Protein AF-A0A6A7LME4-F1 (afdb_monomer_lite)

Radius of gyration: 16.92 Å; chains: 1; bounding box: 57×27×32 Å

Structure (mmCIF, N/CA/C/O backbone):
data_AF-A0A6A7LME4-F1
#
_entry.id   AF-A0A6A7LME4-F1
#
loop_
_atom_site.group_PDB
_atom_site.id
_atom_site.type_symbol
_atom_site.label_atom_id
_atom_site.label_alt_id
_atom_site.label_comp_id
_atom_site.label_asym_id
_atom_site.label_entity_id
_atom_site.label_seq_id
_atom_site.pdbx_PDB_ins_code
_atom_site.Cartn_x
_atom_site.Cartn_y
_atom_site.Cartn_z
_atom_site.occupancy
_atom_site.B_iso_or_equiv
_atom_site.auth_seq_id
_atom_site.auth_comp_id
_atom_site.auth_asym_id
_atom_site.auth_atom_id
_atom_site.pdbx_PDB_model_num
ATOM 1 N N . MET A 1 1 ? -33.247 17.753 8.831 1.00 43.09 1 MET A N 1
ATOM 2 C CA . MET A 1 1 ? -33.248 16.448 8.136 1.00 43.09 1 MET A CA 1
ATOM 3 C C . MET A 1 1 ? -31.842 16.198 7.606 1.00 43.09 1 MET A C 1
ATOM 5 O O . MET A 1 1 ? -31.493 16.770 6.584 1.00 43.09 1 MET A O 1
ATOM 9 N N . ASN A 1 2 ? -31.005 15.435 8.316 1.00 48.00 2 ASN A N 1
ATOM 10 C CA . ASN A 1 2 ? -29.713 15.008 7.768 1.00 48.00 2 ASN A CA 1
ATOM 11 C C . ASN A 1 2 ? -29.961 13.726 6.973 1.00 48.00 2 ASN A C 1
ATOM 13 O O . ASN A 1 2 ? -30.365 12.722 7.556 1.00 48.00 2 ASN A O 1
ATOM 17 N N . GLY A 1 3 ? -29.767 13.779 5.652 1.00 52.91 3 GLY A N 1
ATOM 18 C CA . GLY A 1 3 ? -29.741 12.577 4.817 1.00 52.91 3 GLY A CA 1
ATOM 19 C C . GLY A 1 3 ? -28.667 11.595 5.308 1.00 52.91 3 GLY A C 1
ATOM 20 O O . GLY A 1 3 ? -27.790 11.996 6.082 1.00 52.91 3 GLY A O 1
ATOM 21 N N . PRO A 1 4 ? -28.717 10.315 4.901 1.00 58.56 4 PRO A N 1
ATOM 22 C CA . PRO A 1 4 ? -27.755 9.318 5.355 1.00 58.56 4 PRO A CA 1
ATOM 23 C C . PRO A 1 4 ? -26.333 9.821 5.085 1.00 58.56 4 PRO A C 1
ATOM 25 O O . PRO A 1 4 ? -25.942 10.038 3.937 1.00 58.56 4 PRO A O 1
ATOM 28 N N . SER A 1 5 ? -25.562 10.056 6.150 1.00 62.75 5 SER A N 1
ATOM 29 C CA . SER A 1 5 ? -24.161 10.431 6.018 1.00 62.75 5 SER A CA 1
ATOM 30 C C . SER A 1 5 ? -23.432 9.260 5.370 1.00 62.75 5 SER A C 1
ATOM 32 O O . SER A 1 5 ? -23.429 8.145 5.892 1.00 62.75 5 SER A O 1
ATOM 34 N N . LYS A 1 6 ? -22.859 9.493 4.185 1.00 71.31 6 LYS A N 1
ATOM 35 C CA . LYS A 1 6 ? -22.114 8.472 3.447 1.00 71.31 6 LYS A CA 1
ATOM 36 C C . LYS A 1 6 ? -20.953 7.995 4.327 1.00 71.31 6 LYS A C 1
ATOM 38 O O . LYS A 1 6 ? -20.002 8.745 4.547 1.00 71.31 6 LYS A O 1
ATOM 43 N N . ARG A 1 7 ? -21.055 6.782 4.880 1.00 84.31 7 ARG A N 1
ATOM 44 C CA . ARG A 1 7 ? -19.966 6.171 5.651 1.00 84.31 7 ARG A CA 1
ATOM 45 C C . ARG A 1 7 ? -18.849 5.781 4.688 1.00 84.31 7 ARG A C 1
ATOM 47 O O . ARG A 1 7 ? -19.104 5.355 3.563 1.00 84.31 7 ARG A O 1
ATOM 54 N N . ILE A 1 8 ? -17.614 6.008 5.118 1.00 90.94 8 ILE A N 1
ATOM 55 C CA . ILE A 1 8 ? -16.426 5.561 4.398 1.00 90.94 8 ILE A CA 1
ATOM 56 C C . ILE A 1 8 ? -16.006 4.254 5.054 1.00 90.94 8 ILE A C 1
ATOM 58 O O . ILE A 1 8 ? -15.459 4.279 6.152 1.00 90.94 8 ILE A O 1
ATOM 62 N N . ASP A 1 9 ? -16.296 3.141 4.387 1.00 90.31 9 ASP A N 1
ATOM 63 C CA . ASP A 1 9 ? -16.031 1.799 4.919 1.00 90.31 9 ASP A CA 1
ATOM 64 C C . ASP A 1 9 ? -14.739 1.190 4.349 1.00 90.31 9 ASP A C 1
ATOM 66 O O . ASP A 1 9 ? -14.213 0.224 4.895 1.00 90.31 9 ASP A O 1
ATOM 70 N N . ARG A 1 10 ? -14.207 1.749 3.251 1.00 90.44 10 ARG A N 1
ATOM 71 C CA . ARG A 1 10 ? -12.993 1.269 2.574 1.00 90.44 10 ARG A CA 1
ATOM 72 C C . ARG A 1 10 ? -12.154 2.431 2.057 1.00 90.44 10 ARG A C 1
ATOM 74 O O . ARG A 1 10 ? -12.690 3.377 1.480 1.00 90.44 10 ARG A O 1
ATOM 81 N N . ILE A 1 11 ? -10.841 2.342 2.242 1.00 93.88 11 ILE A N 1
ATOM 82 C CA . ILE A 1 11 ? -9.854 3.322 1.783 1.00 93.88 11 ILE A CA 1
ATOM 83 C C . ILE A 1 11 ? -8.711 2.570 1.107 1.00 93.88 11 ILE A C 1
ATOM 85 O O . ILE A 1 11 ? -8.127 1.656 1.685 1.00 93.88 11 ILE A O 1
ATOM 89 N N . VAL A 1 12 ? -8.357 2.991 -0.102 1.00 94.38 12 VAL A N 1
ATOM 90 C CA . VAL A 1 12 ? -7.190 2.478 -0.822 1.00 94.38 12 VAL A CA 1
ATOM 91 C C . VAL A 1 12 ? -6.180 3.603 -0.953 1.00 94.38 12 VAL A C 1
ATOM 93 O O . VAL A 1 12 ? -6.512 4.685 -1.434 1.00 94.38 12 VAL A O 1
ATOM 96 N N . VAL A 1 13 ? -4.949 3.349 -0.524 1.00 93.69 13 VAL A N 1
ATOM 97 C CA . VAL A 1 13 ? -3.827 4.271 -0.685 1.00 93.69 13 VAL A CA 1
ATOM 98 C C . VAL A 1 13 ? -2.863 3.664 -1.688 1.00 93.69 13 VAL A C 1
ATOM 100 O O . VAL A 1 13 ? -2.354 2.571 -1.468 1.00 93.69 13 VAL A O 1
ATOM 103 N N . VAL A 1 14 ? -2.596 4.375 -2.780 1.00 92.56 14 VAL A N 1
ATOM 104 C CA . VAL A 1 14 ? -1.584 3.976 -3.763 1.00 92.56 14 VAL A CA 1
ATOM 105 C C . VAL A 1 14 ? -0.303 4.745 -3.467 1.00 92.56 14 VAL A C 1
ATOM 107 O O . VAL A 1 14 ? -0.264 5.971 -3.575 1.00 92.56 14 VAL A O 1
ATOM 110 N N . ARG A 1 15 ? 0.745 4.027 -3.061 1.00 90.31 15 ARG A N 1
ATOM 111 C CA . ARG A 1 15 ? 2.080 4.580 -2.816 1.00 90.31 15 ARG A CA 1
ATOM 112 C C . ARG A 1 15 ? 3.147 3.581 -3.264 1.00 90.31 15 ARG A C 1
ATOM 114 O O . ARG A 1 15 ? 3.781 2.914 -2.452 1.00 90.31 15 ARG A O 1
ATOM 121 N N . ALA A 1 16 ? 3.351 3.504 -4.574 1.00 84.00 16 ALA A N 1
ATOM 122 C CA . ALA A 1 16 ? 4.386 2.692 -5.206 1.00 84.00 16 ALA A CA 1
ATOM 123 C C . ALA A 1 16 ? 5.673 3.507 -5.432 1.00 84.00 16 ALA A C 1
ATOM 125 O O . ALA A 1 16 ? 6.112 3.663 -6.556 1.00 84.00 16 ALA A O 1
ATOM 126 N N . LEU A 1 17 ? 6.242 4.080 -4.370 1.00 83.50 17 LEU A N 1
ATOM 127 C CA . LEU A 1 17 ? 7.465 4.901 -4.425 1.00 83.50 17 LEU A CA 1
ATOM 128 C C . LEU A 1 17 ? 8.564 4.295 -3.547 1.00 83.50 17 LEU A C 1
ATOM 130 O O . LEU A 1 17 ? 8.373 3.208 -3.009 1.00 83.50 17 LEU A O 1
ATOM 134 N N . TYR A 1 18 ? 9.707 4.968 -3.400 1.00 83.44 18 TYR A N 1
ATOM 135 C CA . TYR A 1 18 ? 10.836 4.501 -2.586 1.00 83.44 18 TYR A CA 1
ATOM 136 C C . TYR A 1 18 ? 10.621 4.714 -1.072 1.00 83.44 18 TYR A C 1
ATOM 138 O O . TYR A 1 18 ? 9.651 5.328 -0.626 1.00 83.44 18 TYR A O 1
ATOM 146 N N . LEU A 1 19 ? 11.538 4.203 -0.241 1.00 82.12 19 LEU A N 1
ATOM 147 C CA . LEU A 1 19 ? 11.403 4.230 1.223 1.00 82.12 19 LEU A CA 1
ATOM 148 C C . LEU A 1 19 ? 11.205 5.642 1.799 1.00 82.12 19 LEU A C 1
ATOM 150 O O . LEU A 1 19 ? 10.334 5.832 2.647 1.00 82.12 19 LEU A O 1
ATOM 154 N N . GLY A 1 20 ? 11.978 6.630 1.333 1.00 80.38 20 GLY A N 1
ATOM 155 C CA . GLY A 1 20 ? 11.876 8.013 1.821 1.00 80.38 20 GLY A CA 1
ATOM 156 C C . GLY A 1 20 ? 10.475 8.598 1.626 1.00 80.38 20 GLY A C 1
ATOM 157 O O . GLY A 1 20 ? 9.892 9.170 2.546 1.00 80.38 20 GLY A O 1
ATOM 158 N N . ASP A 1 21 ? 9.886 8.340 0.462 1.00 84.25 21 ASP A N 1
ATOM 159 C CA . ASP A 1 21 ? 8.523 8.735 0.120 1.00 84.25 21 ASP A CA 1
ATOM 160 C C . ASP A 1 21 ? 7.458 8.063 0.982 1.00 84.25 21 ASP A C 1
ATOM 162 O O . ASP A 1 21 ? 6.407 8.654 1.248 1.00 84.25 21 ASP A O 1
ATOM 166 N N . MET A 1 22 ? 7.702 6.823 1.401 1.00 82.25 22 MET A N 1
ATOM 167 C CA . MET A 1 22 ? 6.795 6.097 2.282 1.00 82.25 22 MET A CA 1
ATOM 168 C C . MET A 1 22 ? 6.843 6.649 3.707 1.00 82.25 22 MET A C 1
ATOM 170 O O . MET A 1 22 ? 5.796 6.820 4.327 1.00 82.25 22 MET A O 1
ATOM 174 N N . LEU A 1 23 ? 8.028 6.995 4.220 1.00 85.19 23 LEU A N 1
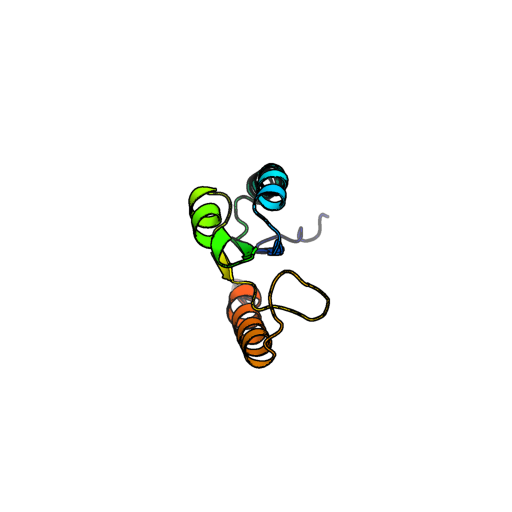ATOM 175 C CA . LEU A 1 23 ? 8.172 7.580 5.558 1.00 85.19 23 LEU A CA 1
ATOM 176 C C . LEU A 1 23 ? 7.415 8.909 5.683 1.00 85.19 23 LEU A C 1
ATOM 178 O O . LEU A 1 23 ? 6.757 9.152 6.696 1.00 85.19 23 LEU A O 1
ATOM 182 N N . ILE A 1 24 ? 7.427 9.726 4.628 1.00 88.88 24 ILE A N 1
ATOM 183 C CA . ILE A 1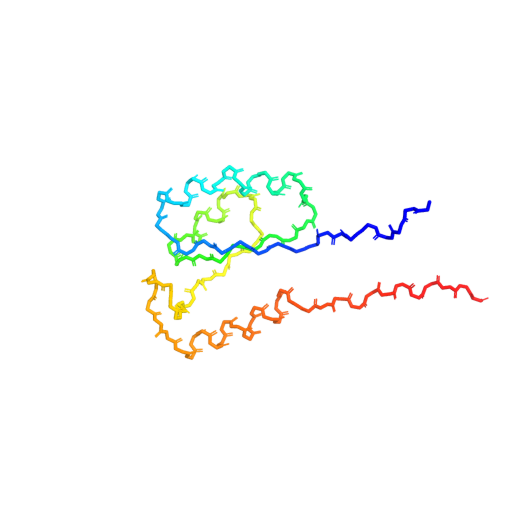 24 ? 6.660 10.979 4.563 1.00 88.88 24 ILE A CA 1
ATOM 184 C C . ILE A 1 24 ? 5.144 10.714 4.498 1.00 88.88 24 ILE A C 1
A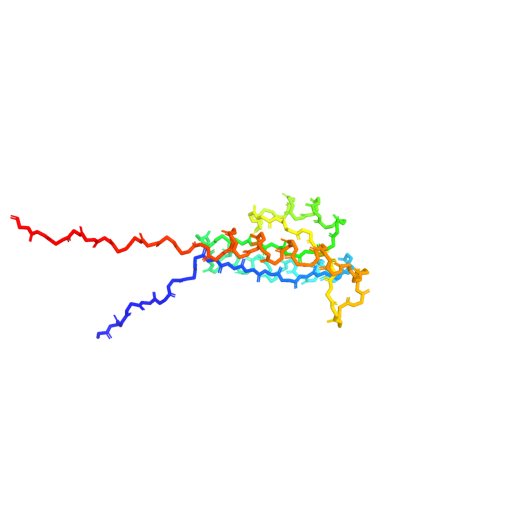TOM 186 O O . ILE A 1 24 ? 4.355 11.525 4.982 1.00 88.88 24 ILE A O 1
ATOM 190 N N . ALA A 1 25 ? 4.713 9.568 3.964 1.00 90.00 25 ALA A N 1
ATOM 191 C CA . ALA A 1 25 ? 3.301 9.188 3.913 1.00 90.00 25 ALA A CA 1
ATOM 192 C C . ALA A 1 25 ? 2.752 8.676 5.262 1.00 90.00 25 ALA A C 1
ATOM 194 O O . ALA A 1 25 ? 1.542 8.740 5.494 1.00 90.00 25 ALA A O 1
ATOM 195 N N . VAL A 1 26 ? 3.602 8.209 6.188 1.00 92.19 26 VAL A N 1
ATOM 196 C CA . VAL A 1 26 ? 3.166 7.623 7.475 1.00 92.19 26 VAL A CA 1
ATOM 197 C C . VAL A 1 26 ? 2.278 8.561 8.312 1.00 92.19 26 VAL A C 1
ATOM 199 O O . VAL A 1 26 ? 1.236 8.104 8.796 1.00 92.19 26 VAL A O 1
ATOM 202 N N . PRO A 1 27 ? 2.594 9.862 8.492 1.00 93.81 27 PRO A N 1
ATOM 203 C CA . PRO A 1 27 ? 1.704 10.786 9.195 1.00 93.81 27 PRO A CA 1
ATOM 204 C C . PRO A 1 27 ? 0.305 10.875 8.572 1.00 93.81 27 PRO A C 1
ATOM 206 O O . PRO A 1 27 ? -0.680 10.933 9.312 1.00 93.81 27 PRO A O 1
ATOM 209 N N . ALA A 1 28 ? 0.207 10.833 7.239 1.00 93.88 28 ALA A N 1
ATOM 210 C CA . ALA A 1 28 ? -1.066 10.854 6.525 1.00 93.88 28 ALA A CA 1
ATOM 211 C C . ALA A 1 28 ? -1.851 9.550 6.733 1.00 93.88 28 ALA A C 1
ATOM 213 O O . ALA A 1 28 ? -3.033 9.599 7.070 1.00 93.88 28 ALA A O 1
ATOM 214 N N . LEU A 1 29 ? -1.190 8.389 6.644 1.00 94.12 29 LEU A N 1
ATOM 215 C CA . LEU A 1 29 ? -1.803 7.086 6.939 1.00 94.12 29 LEU A CA 1
ATOM 216 C C . LEU A 1 29 ? -2.369 7.035 8.364 1.00 94.12 29 LEU A C 1
ATOM 218 O O . LEU A 1 29 ? -3.502 6.605 8.584 1.00 94.12 29 LEU A O 1
ATOM 222 N N . ARG A 1 30 ? -1.611 7.550 9.335 1.00 95.06 30 ARG A N 1
ATOM 223 C CA . ARG A 1 30 ? -2.048 7.639 10.731 1.00 95.06 30 ARG A CA 1
ATOM 224 C C . ARG A 1 30 ? -3.255 8.564 10.901 1.00 95.06 30 ARG A C 1
ATOM 226 O O . ARG A 1 30 ? -4.158 8.253 11.676 1.00 95.06 30 ARG A O 1
ATOM 233 N N . ALA A 1 31 ? -3.281 9.700 10.205 1.00 96.06 31 ALA A N 1
ATOM 234 C CA . ALA A 1 31 ? -4.413 10.624 10.241 1.00 96.06 31 ALA A CA 1
ATOM 235 C C . ALA A 1 31 ? -5.678 9.998 9.633 1.00 96.06 31 ALA A C 1
ATOM 237 O O . ALA A 1 31 ? -6.751 10.103 10.228 1.00 96.06 31 ALA A O 1
ATOM 238 N N . LEU A 1 32 ? -5.543 9.285 8.509 1.00 95.25 32 LEU A N 1
ATOM 239 C CA . LEU A 1 32 ? -6.637 8.540 7.884 1.00 95.25 32 LEU A CA 1
ATOM 240 C C . LEU A 1 32 ? -7.216 7.497 8.841 1.00 95.25 32 LEU A C 1
ATOM 242 O O . LEU A 1 32 ? -8.420 7.518 9.092 1.00 95.25 32 LEU A O 1
ATOM 246 N N . ARG A 1 33 ? -6.369 6.665 9.461 1.00 95.19 33 ARG A N 1
ATOM 247 C CA . ARG A 1 33 ? -6.819 5.668 10.443 1.00 95.19 33 ARG A CA 1
ATOM 248 C C . ARG A 1 33 ? -7.546 6.303 11.627 1.00 95.19 33 ARG A C 1
ATOM 250 O O . ARG A 1 33 ? -8.579 5.800 12.053 1.00 95.19 33 ARG A O 1
ATOM 257 N N . ARG A 1 34 ? -7.049 7.428 12.152 1.00 95.56 34 ARG A N 1
ATOM 258 C CA . ARG A 1 34 ? -7.719 8.155 13.248 1.00 95.56 34 ARG A CA 1
ATOM 259 C C . ARG A 1 34 ? -9.083 8.704 12.834 1.00 95.56 34 ARG A C 1
ATOM 261 O O . ARG A 1 34 ? -10.003 8.710 13.645 1.00 95.56 34 ARG A O 1
ATOM 268 N N . ARG A 1 35 ? -9.215 9.185 11.595 1.00 95.44 35 ARG A N 1
ATOM 269 C CA . ARG A 1 35 ? -10.461 9.776 11.090 1.00 95.44 35 ARG A CA 1
ATOM 270 C C . ARG A 1 35 ? -11.508 8.728 10.711 1.00 95.44 35 ARG A C 1
ATOM 272 O O . ARG A 1 35 ? -12.703 9.014 10.829 1.00 95.44 35 ARG A O 1
ATOM 279 N N . PHE A 1 36 ? -11.055 7.559 10.263 1.00 94.94 36 PHE A N 1
ATOM 280 C CA . PHE A 1 36 ? -11.873 6.450 9.779 1.00 94.94 36 PHE A CA 1
ATOM 281 C C . PHE A 1 36 ? -11.467 5.131 10.462 1.00 94.94 36 PHE A C 1
ATOM 283 O O . PHE A 1 36 ? -10.991 4.212 9.798 1.00 94.94 36 PHE A O 1
ATOM 290 N N . PRO A 1 37 ? -11.638 5.007 11.792 1.00 93.81 37 PRO A N 1
ATOM 291 C CA . PRO A 1 37 ? -11.137 3.851 12.539 1.00 93.81 37 PRO A CA 1
ATOM 292 C C . PRO A 1 37 ? -11.764 2.522 12.101 1.00 93.81 37 PRO A C 1
ATOM 294 O O . PRO A 1 37 ? -11.083 1.503 12.140 1.00 93.81 37 PRO A O 1
ATOM 297 N N . GLY A 1 38 ? -13.025 2.544 11.654 1.00 91.44 38 GLY A N 1
ATOM 298 C CA . GLY A 1 38 ? -13.749 1.365 11.169 1.00 91.44 38 GLY A CA 1
ATOM 299 C C . GLY A 1 38 ? -13.632 1.098 9.666 1.00 91.44 38 GLY A C 1
ATOM 300 O O . GLY A 1 38 ? -14.247 0.147 9.197 1.00 91.44 38 GLY A O 1
ATOM 301 N N . ALA A 1 39 ? -12.898 1.924 8.911 1.00 93.44 39 ALA A N 1
ATOM 302 C CA . ALA A 1 39 ? -12.682 1.669 7.491 1.00 93.44 39 ALA A CA 1
ATOM 303 C C . ALA A 1 39 ? -11.568 0.639 7.296 1.00 93.44 39 ALA A C 1
ATOM 305 O O . ALA A 1 39 ? -10.522 0.721 7.944 1.00 93.44 39 ALA A O 1
ATOM 306 N N . GLU A 1 40 ? -11.760 -0.280 6.355 1.00 93.12 40 GLU A N 1
ATOM 307 C CA . GLU A 1 40 ? -10.687 -1.158 5.900 1.00 93.12 40 GLU A CA 1
ATOM 308 C C . GLU A 1 40 ? -9.708 -0.351 5.031 1.00 93.12 40 GLU A C 1
ATOM 310 O O . GLU A 1 40 ? -10.101 0.241 4.021 1.00 93.12 40 GLU A O 1
ATOM 315 N N . MET A 1 41 ? -8.437 -0.296 5.424 1.00 93.94 41 MET A N 1
ATOM 316 C CA . MET A 1 41 ? -7.382 0.425 4.715 1.00 93.94 41 MET A CA 1
ATOM 317 C C . MET A 1 41 ? -6.451 -0.545 3.993 1.00 93.94 41 MET A C 1
ATOM 319 O O . MET A 1 41 ? -5.738 -1.326 4.623 1.00 93.94 41 MET A O 1
ATOM 323 N N . THR A 1 42 ? -6.400 -0.433 2.668 1.00 94.25 42 THR A N 1
ATOM 324 C CA . THR A 1 42 ? -5.465 -1.176 1.815 1.00 94.25 42 THR A CA 1
ATOM 325 C C . THR A 1 42 ? -4.362 -0.253 1.307 1.00 94.25 42 THR A C 1
ATOM 327 O O . THR A 1 42 ? -4.649 0.821 0.776 1.00 94.25 42 THR A O 1
ATOM 330 N N . LEU A 1 43 ? -3.104 -0.669 1.438 1.00 94.38 43 LEU A N 1
ATOM 331 C CA . LEU A 1 43 ? -1.952 -0.009 0.825 1.00 94.38 43 LEU A CA 1
ATOM 332 C C . LEU A 1 43 ? -1.524 -0.784 -0.422 1.00 94.38 43 LEU A C 1
ATOM 334 O O . LEU A 1 43 ? -1.174 -1.956 -0.326 1.00 94.38 43 LEU A O 1
ATOM 338 N N . ILE A 1 44 ? -1.513 -0.113 -1.570 1.00 94.38 44 ILE A N 1
ATOM 339 C CA . ILE A 1 44 ? -0.893 -0.607 -2.800 1.00 94.38 44 ILE A CA 1
ATOM 340 C C . ILE A 1 44 ? 0.515 -0.017 -2.876 1.00 94.38 44 ILE A C 1
ATOM 342 O O . ILE A 1 44 ? 0.663 1.208 -2.914 1.00 94.38 44 ILE A O 1
ATOM 346 N N . GLY A 1 45 ? 1.546 -0.859 -2.886 1.00 93.81 45 GLY A N 1
ATOM 347 C CA . GLY A 1 45 ? 2.939 -0.405 -2.887 1.00 93.81 45 GLY A CA 1
ATOM 348 C C . GLY A 1 45 ? 3.906 -1.411 -3.499 1.00 93.81 45 GLY A C 1
ATOM 349 O O . GLY A 1 45 ? 3.521 -2.512 -3.872 1.00 93.81 45 GLY A O 1
ATOM 350 N N . LEU A 1 46 ? 5.176 -1.027 -3.615 1.00 93.75 46 LEU A N 1
ATOM 351 C CA . LEU A 1 46 ? 6.224 -1.898 -4.159 1.00 93.75 46 LEU A CA 1
ATOM 352 C C . LEU A 1 46 ? 6.517 -3.091 -3.224 1.00 93.75 46 LEU A C 1
ATOM 354 O O . LEU A 1 46 ? 6.343 -2.938 -2.013 1.00 93.75 46 LEU A O 1
ATOM 358 N N . PRO A 1 47 ? 7.031 -4.231 -3.734 1.00 91.75 47 PRO A N 1
ATOM 359 C CA . P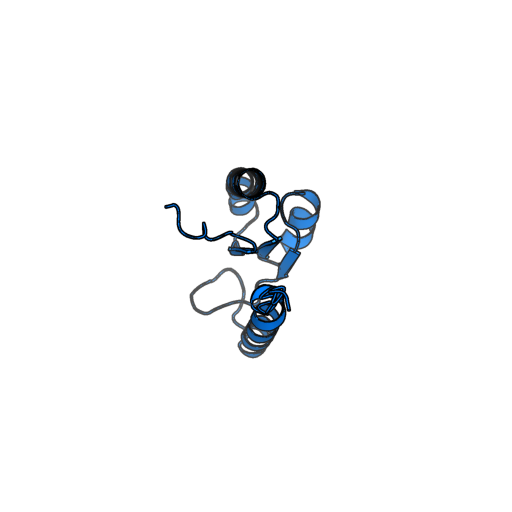RO A 1 47 ? 7.208 -5.464 -2.950 1.00 91.75 47 PRO A CA 1
ATOM 360 C C . PRO A 1 47 ? 7.948 -5.266 -1.618 1.00 91.75 47 PRO A C 1
ATOM 362 O O . PRO A 1 47 ? 7.564 -5.816 -0.588 1.00 91.75 47 PRO A O 1
ATOM 365 N N . TRP A 1 48 ? 8.975 -4.407 -1.608 1.00 91.06 48 TRP A N 1
ATOM 366 C CA . TRP A 1 48 ? 9.776 -4.110 -0.415 1.00 91.06 48 TRP A CA 1
ATOM 367 C C . TRP A 1 48 ? 8.949 -3.520 0.744 1.00 91.06 48 TRP A C 1
ATOM 369 O O . TRP A 1 48 ? 9.326 -3.653 1.909 1.00 91.06 48 TRP A O 1
ATOM 379 N N . ALA A 1 49 ? 7.825 -2.858 0.449 1.00 91.19 49 ALA A N 1
ATOM 380 C CA . ALA A 1 49 ? 7.012 -2.154 1.435 1.00 91.19 49 ALA A CA 1
ATOM 381 C C . ALA A 1 49 ? 6.095 -3.085 2.244 1.00 91.19 49 ALA A C 1
ATOM 383 O O . ALA A 1 49 ? 5.536 -2.639 3.248 1.00 91.19 49 ALA A O 1
ATOM 384 N N . ALA A 1 50 ? 5.958 -4.359 1.858 1.00 91.56 50 ALA A N 1
ATOM 385 C CA . ALA A 1 50 ? 5.083 -5.319 2.531 1.00 91.56 50 ALA A CA 1
ATOM 386 C C . ALA A 1 50 ? 5.405 -5.449 4.032 1.00 91.56 50 ALA A C 1
ATOM 388 O O . ALA A 1 50 ? 4.518 -5.415 4.887 1.00 91.56 50 ALA A O 1
ATOM 389 N N . ASP A 1 51 ? 6.690 -5.535 4.371 1.00 90.56 51 ASP A N 1
ATOM 390 C CA . ASP A 1 51 ? 7.162 -5.680 5.752 1.00 90.56 51 ASP A CA 1
ATOM 391 C C . ASP A 1 51 ? 6.912 -4.426 6.584 1.00 90.56 51 ASP A C 1
ATOM 393 O O . ASP A 1 51 ? 6.539 -4.507 7.757 1.00 90.56 51 ASP A O 1
ATOM 397 N N . LEU A 1 52 ? 7.090 -3.257 5.968 1.00 88.31 52 LEU A N 1
ATOM 398 C CA . LEU A 1 52 ? 6.801 -1.978 6.598 1.00 88.31 52 LEU A CA 1
ATOM 399 C C . LEU A 1 52 ? 5.297 -1.828 6.842 1.00 88.31 52 LEU A C 1
ATOM 401 O O . LEU A 1 52 ? 4.897 -1.499 7.957 1.00 88.31 52 LEU A O 1
ATOM 405 N N . ALA A 1 53 ? 4.464 -2.126 5.842 1.00 90.38 53 ALA A N 1
ATOM 406 C CA . ALA A 1 53 ? 3.009 -2.049 5.939 1.00 90.38 53 ALA A CA 1
ATOM 407 C C . ALA A 1 53 ? 2.475 -2.870 7.122 1.00 90.38 53 ALA A C 1
ATOM 409 O O . ALA A 1 53 ? 1.695 -2.356 7.924 1.00 90.38 53 ALA A O 1
ATOM 410 N N . ARG A 1 54 ? 2.985 -4.098 7.299 1.00 89.69 54 ARG A N 1
ATOM 411 C CA . ARG A 1 54 ? 2.644 -4.976 8.432 1.00 89.69 54 ARG A CA 1
ATOM 412 C C . ARG A 1 54 ? 3.017 -4.389 9.798 1.00 89.69 54 ARG A C 1
ATOM 414 O O . ARG A 1 54 ? 2.352 -4.681 10.785 1.00 89.69 54 ARG A O 1
ATOM 421 N N . ARG A 1 55 ? 4.066 -3.562 9.875 1.00 90.62 55 ARG A N 1
ATOM 422 C CA . ARG A 1 55 ? 4.557 -2.955 11.128 1.00 90.62 55 ARG A CA 1
ATOM 423 C C . ARG A 1 55 ? 3.876 -1.635 11.485 1.00 90.62 55 ARG A C 1
ATOM 425 O O . ARG A 1 55 ? 3.895 -1.255 12.651 1.00 90.62 55 ARG A O 1
ATOM 432 N N . LEU A 1 56 ? 3.293 -0.925 10.515 1.00 88.38 56 LEU A N 1
ATOM 433 C CA . LEU A 1 56 ? 2.697 0.397 10.746 1.00 88.38 56 LEU A CA 1
ATOM 434 C C . LEU A 1 56 ? 1.429 0.352 11.612 1.00 88.38 56 LEU A C 1
ATOM 436 O O . LEU A 1 56 ? 1.116 1.339 12.268 1.00 88.38 56 LEU A O 1
ATOM 440 N N . GLY A 1 57 ? 0.680 -0.755 11.604 1.00 88.50 57 GLY A N 1
ATOM 441 C CA . GLY A 1 57 ? -0.538 -0.914 12.414 1.00 88.50 57 GLY A CA 1
ATOM 442 C C . GLY A 1 57 ? -1.710 -0.000 12.019 1.00 88.50 57 GLY A C 1
ATOM 443 O O . GLY A 1 57 ? -2.701 0.075 12.740 1.00 88.50 57 GLY A O 1
ATOM 444 N N . TYR A 1 58 ? -1.608 0.717 10.895 1.00 91.44 58 TYR A N 1
ATOM 445 C CA . TYR A 1 58 ? -2.662 1.602 10.372 1.00 91.44 58 TYR A CA 1
ATOM 446 C C . TYR A 1 58 ? -3.293 1.078 9.076 1.00 91.44 58 TYR A C 1
ATOM 448 O O . TYR A 1 58 ? -4.289 1.633 8.614 1.00 91.44 58 TYR A O 1
ATOM 456 N N . VAL A 1 59 ? -2.712 0.030 8.496 1.00 93.00 59 VAL A N 1
ATOM 457 C CA . VAL A 1 59 ? -3.090 -0.588 7.225 1.00 93.00 59 VAL A CA 1
ATOM 458 C C . VAL A 1 59 ? -3.523 -2.021 7.517 1.00 93.00 59 VAL A C 1
ATOM 460 O O . VAL A 1 59 ? -2.804 -2.737 8.209 1.00 93.00 59 VAL A O 1
ATOM 463 N N . ASP A 1 60 ? -4.676 -2.429 6.993 1.00 93.38 60 ASP A N 1
ATOM 464 C CA . ASP A 1 60 ? -5.233 -3.771 7.201 1.00 93.38 60 ASP A CA 1
ATOM 465 C C . ASP A 1 60 ? -4.758 -4.750 6.123 1.00 93.38 60 ASP A C 1
ATOM 467 O O . ASP A 1 60 ? -4.576 -5.937 6.387 1.00 93.38 60 ASP A O 1
ATOM 471 N N . ARG A 1 61 ? -4.544 -4.252 4.898 1.00 92.94 61 ARG A N 1
ATOM 472 C CA . ARG A 1 61 ? -4.110 -5.056 3.751 1.00 92.94 61 ARG A CA 1
ATOM 473 C C . ARG A 1 61 ? -2.988 -4.388 2.981 1.00 92.94 61 ARG A C 1
ATOM 475 O O . ARG A 1 61 ? -2.979 -3.173 2.796 1.00 92.94 61 ARG A O 1
ATOM 482 N N . PHE A 1 62 ? -2.084 -5.202 2.461 1.00 93.31 62 PHE A N 1
ATOM 483 C CA . PHE A 1 62 ? -1.091 -4.779 1.489 1.00 93.31 62 PHE A CA 1
ATOM 484 C C . PHE A 1 62 ? -1.346 -5.513 0.179 1.00 93.31 62 PHE A C 1
ATOM 486 O O . PHE A 1 62 ? -1.521 -6.729 0.192 1.00 93.31 62 PHE A O 1
ATOM 493 N N . LEU A 1 63 ? -1.360 -4.777 -0.927 1.00 93.56 63 LEU A N 1
ATOM 494 C CA . LEU A 1 63 ? -1.351 -5.346 -2.265 1.00 93.56 63 LEU A CA 1
ATOM 495 C C . LEU A 1 63 ? -0.086 -4.877 -2.978 1.00 93.56 63 LEU A C 1
ATOM 497 O O . LEU A 1 63 ? 0.244 -3.688 -2.975 1.00 93.56 63 LEU A O 1
ATOM 501 N N . GLU A 1 64 ? 0.626 -5.816 -3.586 1.00 93.69 64 GLU A N 1
ATOM 502 C CA . GLU A 1 64 ? 1.802 -5.484 -4.376 1.00 93.69 64 GLU A CA 1
ATOM 503 C C . GLU A 1 64 ? 1.375 -4.757 -5.653 1.00 93.69 64 GLU A C 1
ATOM 505 O O . GLU A 1 64 ? 0.475 -5.195 -6.368 1.00 93.69 64 GLU A O 1
ATOM 510 N N . PHE A 1 65 ? 2.014 -3.627 -5.933 1.00 94.50 65 PHE A N 1
ATOM 511 C CA . PHE A 1 65 ? 1.788 -2.879 -7.154 1.00 94.50 65 PHE A CA 1
ATOM 512 C C . PHE A 1 65 ? 2.383 -3.641 -8.352 1.00 94.50 65 PHE A C 1
ATOM 514 O O . PHE A 1 65 ? 3.596 -3.851 -8.381 1.00 94.50 65 PHE A O 1
ATOM 521 N N . PRO A 1 66 ? 1.571 -4.020 -9.357 1.00 93.94 66 PRO A N 1
ATOM 522 C CA . PRO A 1 66 ? 2.016 -4.871 -10.464 1.00 93.94 66 PRO A CA 1
ATOM 523 C C . PRO A 1 66 ? 2.752 -4.108 -11.578 1.00 93.94 66 PRO A C 1
ATOM 525 O O . PRO A 1 66 ? 3.156 -4.723 -12.557 1.00 93.94 66 PRO A O 1
ATOM 528 N N . GLY A 1 67 ? 2.866 -2.779 -11.472 1.00 92.44 67 GLY A N 1
ATOM 529 C CA . GLY A 1 67 ? 3.210 -1.908 -12.597 1.00 92.44 67 GLY A CA 1
ATOM 530 C C . GLY A 1 67 ? 1.969 -1.397 -13.333 1.00 92.44 67 GLY A C 1
ATOM 531 O O . GLY A 1 67 ? 0.932 -2.060 -13.403 1.00 92.44 67 GLY A O 1
ATOM 532 N N . PHE A 1 68 ? 2.056 -0.177 -13.864 1.00 91.69 68 PHE A N 1
ATOM 533 C CA . PHE A 1 68 ? 0.998 0.441 -14.663 1.00 91.69 68 PHE A CA 1
ATOM 534 C C . PHE A 1 68 ? 1.601 1.490 -15.612 1.00 91.69 68 PHE A C 1
ATOM 536 O O . PHE A 1 68 ? 2.528 2.197 -15.205 1.00 91.69 68 PHE A O 1
ATOM 543 N N . PRO A 1 69 ? 1.096 1.644 -16.852 1.00 90.19 69 PRO A N 1
ATOM 544 C CA . PRO A 1 69 ? 1.564 2.690 -17.758 1.00 90.19 69 PRO A CA 1
ATOM 545 C C . PRO A 1 69 ? 1.530 4.086 -17.115 1.00 90.19 69 PRO A C 1
ATOM 547 O O . PRO A 1 69 ? 0.489 4.538 -16.644 1.00 90.19 69 PRO A O 1
ATOM 550 N N . GLY A 1 70 ? 2.673 4.776 -17.106 1.00 88.19 70 GLY A N 1
ATOM 551 C CA . GLY A 1 70 ? 2.817 6.102 -16.490 1.00 88.19 70 GLY A CA 1
ATOM 552 C C . GLY A 1 70 ? 3.280 6.099 -15.028 1.00 88.19 70 GLY A C 1
ATOM 553 O O . GLY A 1 70 ? 3.425 7.175 -14.457 1.00 88.19 70 GLY A O 1
ATOM 554 N N . ILE A 1 71 ? 3.545 4.927 -14.439 1.00 88.50 71 ILE A N 1
ATOM 555 C CA . ILE A 1 71 ? 4.136 4.770 -13.100 1.00 88.50 71 ILE A CA 1
ATOM 556 C C . ILE A 1 71 ? 5.475 4.026 -13.264 1.00 88.50 71 ILE A C 1
ATOM 558 O O . ILE A 1 71 ? 5.464 2.807 -13.444 1.00 88.50 71 ILE A O 1
ATOM 562 N N . PRO A 1 72 ? 6.622 4.733 -13.303 1.00 87.94 72 PRO A N 1
ATOM 563 C CA . PRO A 1 72 ? 7.919 4.145 -13.656 1.00 87.94 72 PRO A CA 1
ATOM 564 C C . PRO A 1 72 ? 8.522 3.224 -12.582 1.00 87.94 72 PRO A C 1
ATOM 566 O O . PRO A 1 72 ? 9.532 2.572 -12.832 1.00 87.94 72 PRO A O 1
ATOM 569 N N . GLU A 1 73 ? 7.948 3.178 -11.382 1.00 88.69 73 GLU A N 1
ATOM 570 C CA . GLU A 1 73 ? 8.535 2.525 -10.210 1.00 88.69 73 GLU A CA 1
ATOM 571 C C . GLU A 1 73 ? 8.439 0.992 -10.214 1.00 88.69 73 GLU A C 1
ATOM 573 O O . GLU A 1 73 ? 9.064 0.333 -9.380 1.00 88.69 73 GLU A O 1
ATOM 578 N N . ALA A 1 74 ? 7.693 0.415 -11.157 1.00 88.69 74 ALA A N 1
ATOM 579 C CA . ALA A 1 74 ? 7.677 -1.015 -11.434 1.00 88.69 74 ALA A CA 1
ATOM 580 C C . ALA A 1 74 ? 7.564 -1.258 -12.950 1.00 88.69 74 ALA A C 1
ATOM 582 O O . ALA A 1 74 ? 6.886 -0.488 -13.638 1.00 88.69 74 ALA A O 1
ATOM 583 N N . PRO A 1 75 ? 8.204 -2.314 -13.489 1.00 89.25 75 PRO A N 1
ATOM 584 C CA . PRO A 1 75 ? 8.031 -2.687 -14.887 1.00 89.25 75 PRO A CA 1
ATOM 585 C C . PRO A 1 75 ? 6.558 -2.984 -15.176 1.00 89.25 75 PRO A C 1
ATOM 587 O O . PRO A 1 75 ? 5.849 -3.547 -14.345 1.00 89.25 75 PRO A O 1
ATOM 590 N N . VAL A 1 76 ? 6.091 -2.591 -16.361 1.00 92.31 76 VAL A N 1
ATOM 591 C CA . VAL A 1 76 ? 4.714 -2.865 -16.779 1.00 92.31 76 VAL A CA 1
ATOM 592 C C . VAL A 1 76 ? 4.643 -4.273 -17.351 1.00 92.31 76 VAL A C 1
ATOM 594 O O . VAL A 1 76 ? 5.180 -4.539 -18.424 1.00 92.31 76 VAL A O 1
ATOM 597 N N . GLU A 1 77 ? 3.933 -5.148 -16.648 1.00 92.69 77 GLU A N 1
ATOM 598 C CA . GLU A 1 77 ? 3.613 -6.505 -17.085 1.00 92.69 77 GLU A CA 1
ATOM 599 C C . GLU A 1 77 ? 2.090 -6.614 -17.275 1.00 92.69 77 GLU A C 1
ATOM 601 O O . GLU A 1 77 ? 1.370 -6.788 -16.289 1.00 92.69 77 GLU A O 1
ATOM 606 N N . PRO A 1 78 ? 1.567 -6.495 -18.514 1.00 91.94 78 PRO A N 1
ATOM 607 C CA . PRO A 1 78 ? 0.129 -6.361 -18.761 1.00 91.94 78 PRO A CA 1
ATOM 608 C C . PRO A 1 78 ? -0.727 -7.454 -18.114 1.00 91.94 78 PRO A C 1
ATOM 610 O O . PRO A 1 78 ? -1.755 -7.148 -17.515 1.00 91.94 78 PRO A O 1
ATOM 613 N N . GLU A 1 79 ? -0.271 -8.706 -18.167 1.00 94.00 79 GLU A N 1
ATOM 614 C CA . GLU A 1 79 ? -0.966 -9.856 -17.577 1.00 94.00 79 GLU A CA 1
ATOM 615 C C . GLU A 1 79 ? -1.054 -9.752 -16.047 1.00 94.00 79 GLU A C 1
ATOM 617 O O . GLU A 1 79 ? -2.110 -9.999 -15.462 1.00 94.00 79 GLU A O 1
ATOM 622 N N . ARG A 1 80 ? 0.026 -9.317 -15.380 1.00 93.12 80 ARG A N 1
ATOM 623 C CA . ARG A 1 80 ? 0.022 -9.085 -13.927 1.00 93.12 80 ARG A CA 1
ATOM 624 C C . ARG A 1 80 ? -0.872 -7.913 -13.553 1.00 93.12 80 ARG A C 1
ATOM 626 O O . ARG A 1 80 ? -1.589 -7.996 -12.558 1.00 93.12 80 ARG A O 1
ATOM 633 N N . THR A 1 81 ? -0.845 -6.832 -14.332 1.00 93.56 81 THR A N 1
ATOM 634 C CA . THR A 1 81 ? -1.721 -5.677 -14.116 1.00 93.56 81 THR A CA 1
ATOM 635 C C . THR A 1 81 ? -3.191 -6.071 -14.262 1.00 93.56 81 THR A C 1
ATOM 637 O O . THR A 1 81 ? -4.008 -5.691 -13.426 1.00 93.56 81 THR A O 1
ATOM 640 N N . GLU A 1 82 ? -3.543 -6.853 -15.284 1.00 93.50 82 GLU A N 1
ATOM 641 C CA . GLU A 1 82 ? -4.909 -7.335 -15.493 1.00 93.50 82 GLU A CA 1
ATOM 642 C C . GLU A 1 82 ? -5.369 -8.248 -14.351 1.00 93.50 82 GLU A C 1
ATOM 644 O O . GLU A 1 82 ? -6.417 -7.992 -13.749 1.00 93.50 82 GLU A O 1
ATOM 649 N N . ALA A 1 83 ? -4.560 -9.246 -13.983 1.00 92.00 83 ALA A N 1
ATOM 650 C CA . ALA A 1 83 ? -4.850 -10.140 -12.863 1.00 92.00 83 ALA A CA 1
ATOM 651 C C . ALA A 1 83 ? -5.049 -9.364 -11.550 1.00 92.00 83 ALA A C 1
ATOM 653 O O . ALA A 1 83 ? -6.036 -9.574 -10.839 1.00 92.00 83 ALA A O 1
ATOM 654 N N . PHE A 1 84 ? -4.169 -8.399 -11.272 1.00 92.56 84 PHE A N 1
ATOM 655 C CA . PHE A 1 84 ? -4.285 -7.509 -10.121 1.00 92.56 84 PHE A CA 1
ATOM 656 C C . PHE A 1 84 ? -5.585 -6.697 -10.140 1.00 92.56 84 PHE A C 1
ATOM 658 O O . PHE A 1 84 ? -6.234 -6.557 -9.108 1.00 92.56 84 PHE A O 1
ATOM 665 N N . LEU A 1 85 ? -6.001 -6.153 -11.28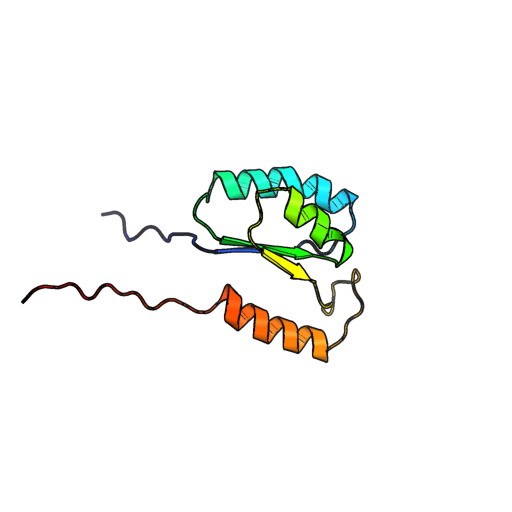8 1.00 91.00 85 LEU A N 1
ATOM 666 C CA . LEU A 1 85 ? -7.239 -5.373 -11.386 1.00 91.00 85 LEU A CA 1
ATOM 667 C C . LEU A 1 85 ? -8.484 -6.236 -11.156 1.00 91.00 85 LEU A C 1
ATOM 669 O O . LEU A 1 85 ? -9.452 -5.760 -10.554 1.00 91.00 85 LEU A O 1
ATOM 673 N N . VAL A 1 86 ? -8.469 -7.490 -11.612 1.00 91.06 86 VAL A N 1
ATOM 674 C CA . VAL A 1 86 ? -9.531 -8.468 -11.340 1.00 91.06 86 VAL A CA 1
ATOM 675 C C . VAL A 1 86 ? -9.606 -8.768 -9.841 1.00 91.06 86 VAL A C 1
ATOM 677 O O . VAL A 1 86 ? -10.680 -8.644 -9.247 1.00 91.06 86 VAL A O 1
ATOM 680 N N . GLU A 1 87 ? -8.471 -9.077 -9.208 1.00 86.94 87 GLU A N 1
ATOM 681 C CA . GLU A 1 87 ? -8.391 -9.337 -7.767 1.00 86.94 87 GLU A CA 1
ATOM 682 C C . GLU A 1 87 ? -8.825 -8.114 -6.947 1.00 86.94 87 GLU A C 1
ATOM 684 O O . GLU A 1 87 ? -9.690 -8.212 -6.076 1.00 86.94 87 GLU A O 1
ATOM 689 N N . ALA A 1 88 ? -8.296 -6.933 -7.271 1.00 86.94 88 ALA A N 1
ATOM 690 C CA . ALA A 1 88 ? -8.626 -5.679 -6.607 1.00 86.94 88 ALA A CA 1
ATOM 691 C C . ALA A 1 88 ? -10.132 -5.393 -6.673 1.00 86.94 88 ALA A C 1
ATOM 693 O O . ALA A 1 88 ? -10.727 -4.996 -5.674 1.00 86.94 88 ALA A O 1
ATOM 694 N N . ARG A 1 89 ? -10.798 -5.649 -7.806 1.00 85.31 89 ARG A N 1
ATOM 695 C CA . ARG A 1 89 ? -12.261 -5.509 -7.913 1.00 85.31 89 ARG A CA 1
ATOM 696 C C . ARG A 1 89 ? -13.002 -6.525 -7.045 1.00 85.31 89 ARG A C 1
ATOM 698 O O . ARG A 1 89 ? -13.984 -6.159 -6.402 1.00 85.31 89 ARG A O 1
ATOM 705 N N . ALA A 1 90 ? -12.537 -7.769 -6.980 1.00 80.62 90 ALA A N 1
ATOM 706 C CA . ALA A 1 90 ? -13.162 -8.793 -6.149 1.00 80.62 90 ALA A CA 1
ATOM 707 C C . ALA A 1 90 ? -13.032 -8.483 -4.648 1.00 80.62 90 ALA A C 1
ATOM 709 O O . ALA A 1 90 ? -14.006 -8.621 -3.910 1.00 80.62 90 ALA A O 1
ATOM 710 N N . VAL A 1 91 ? -11.860 -8.016 -4.208 1.00 71.19 91 VAL A N 1
ATOM 711 C CA . VAL A 1 91 ? -11.526 -7.797 -2.790 1.00 71.19 91 VAL A CA 1
ATOM 712 C C . VAL A 1 91 ? -11.979 -6.420 -2.291 1.00 71.19 91 VAL A C 1
ATOM 714 O O . VAL A 1 91 ? -12.511 -6.306 -1.189 1.00 71.19 91 VAL A O 1
ATOM 717 N N . ILE A 1 92 ? -11.817 -5.367 -3.098 1.00 71.06 92 ILE A N 1
ATOM 718 C CA . ILE A 1 92 ? -12.095 -3.976 -2.697 1.00 71.06 92 ILE A CA 1
ATOM 719 C C . ILE A 1 92 ? -13.529 -3.564 -3.059 1.00 71.06 92 ILE A C 1
ATOM 721 O O . ILE A 1 92 ? -14.124 -2.741 -2.358 1.00 71.06 92 ILE A O 1
ATOM 725 N N . TRP A 1 93 ? -14.115 -4.123 -4.126 1.00 61.69 93 TRP A N 1
ATOM 726 C CA . TRP A 1 93 ? -15.364 -3.621 -4.721 1.00 61.69 93 TRP A CA 1
ATOM 727 C C . TRP A 1 93 ? -16.580 -4.548 -4.587 1.00 61.69 93 TRP A C 1
ATOM 729 O O . TRP A 1 93 ? -17.675 -4.161 -4.992 1.00 61.69 93 TRP A O 1
ATOM 739 N N . THR A 1 94 ? -16.473 -5.728 -3.962 1.00 57.84 94 THR A N 1
ATOM 740 C CA . THR A 1 94 ? -17.679 -6.508 -3.633 1.00 57.84 94 THR A CA 1
ATOM 741 C C . THR A 1 94 ? -18.511 -5.745 -2.600 1.00 57.84 94 THR A C 1
ATOM 743 O O . THR A 1 94 ? -18.176 -5.626 -1.416 1.00 57.84 94 THR A O 1
ATOM 746 N N . TRP A 1 95 ? -19.582 -5.128 -3.089 1.00 52.44 95 TRP A N 1
ATOM 747 C CA . TRP A 1 95 ? -20.621 -4.489 -2.298 1.00 52.44 95 TRP A CA 1
ATOM 748 C C . TRP A 1 95 ? -21.343 -5.581 -1.499 1.00 52.44 95 TRP A C 1
ATOM 750 O O . TRP A 1 95 ? -21.918 -6.491 -2.093 1.00 52.44 95 TRP A O 1
ATOM 760 N N . ARG A 1 96 ? -21.325 -5.530 -0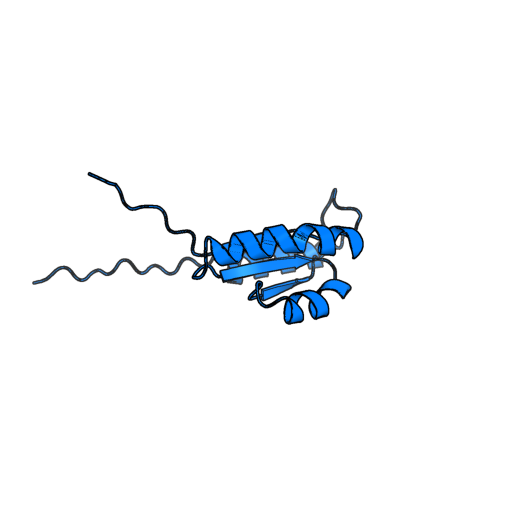.157 1.00 55.00 96 ARG A N 1
ATOM 761 C CA . ARG A 1 96 ? -22.323 -6.283 0.616 1.00 55.00 96 ARG A CA 1
ATOM 762 C C . ARG A 1 96 ? -23.636 -5.529 0.482 1.00 55.00 96 ARG A C 1
ATOM 764 O O . ARG A 1 96 ? -23.855 -4.525 1.156 1.00 55.00 96 ARG A O 1
ATOM 771 N N . SER A 1 97 ? -24.509 -6.050 -0.369 1.00 48.06 97 SER A N 1
ATOM 772 C CA . SER A 1 97 ? -25.947 -5.836 -0.299 1.00 48.06 97 SER A CA 1
ATOM 773 C C . SER A 1 97 ? -26.423 -6.250 1.088 1.00 48.06 97 SER A C 1
ATOM 775 O O . SER A 1 97 ? -26.720 -7.409 1.359 1.00 48.06 97 SER A O 1
ATOM 777 N N . SER A 1 98 ? -26.452 -5.321 2.025 1.00 43.25 98 SER A N 1
ATOM 778 C CA . SER A 1 98 ? -27.198 -5.499 3.262 1.00 43.25 98 SER A CA 1
ATOM 779 C C . SER A 1 98 ? -28.074 -4.276 3.440 1.00 43.25 98 SER A C 1
ATOM 781 O O . SER A 1 98 ? -27.927 -3.499 4.375 1.00 43.25 98 SER A O 1
ATOM 783 N N . SER A 1 99 ? -29.011 -4.126 2.500 1.00 44.00 99 SER A N 1
ATOM 784 C CA . SER A 1 99 ? -30.323 -3.602 2.847 1.00 44.00 99 SER A CA 1
ATOM 785 C C . SER A 1 99 ? -30.891 -4.551 3.895 1.00 44.00 99 SER A C 1
ATOM 787 O O . SER A 1 99 ? -31.294 -5.670 3.585 1.00 44.00 99 SER A O 1
ATOM 789 N N . THR A 1 100 ? -30.867 -4.127 5.151 1.00 44.50 100 THR A N 1
ATOM 790 C CA . THR A 1 100 ? -31.759 -4.647 6.180 1.00 44.50 100 THR A CA 1
ATOM 791 C C . THR A 1 100 ? -33.190 -4.394 5.716 1.00 44.50 100 THR A C 1
ATOM 793 O O . THR A 1 100 ? -33.745 -3.323 5.946 1.00 44.50 100 THR A O 1
ATOM 796 N N . ALA A 1 101 ? -33.780 -5.370 5.026 1.00 46.34 101 ALA A N 1
ATOM 797 C CA . ALA A 1 101 ? -35.221 -5.545 5.022 1.00 46.34 101 ALA A CA 1
ATOM 798 C C . ALA A 1 101 ? -35.591 -6.159 6.378 1.00 46.34 101 ALA A C 1
ATOM 800 O O . ALA A 1 101 ? -35.715 -7.369 6.532 1.00 46.34 101 ALA A O 1
ATOM 801 N N . THR A 1 102 ? -35.684 -5.298 7.385 1.00 50.34 102 THR A N 1
ATOM 802 C CA . THR A 1 102 ? -36.499 -5.552 8.569 1.00 50.34 102 THR A CA 1
ATOM 803 C C . THR A 1 102 ? -37.523 -4.432 8.577 1.00 50.34 102 THR A C 1
ATOM 805 O O . THR A 1 102 ? -37.293 -3.363 9.133 1.00 50.34 102 THR A O 1
ATOM 808 N N . ALA A 1 103 ? -38.600 -4.641 7.829 1.00 43.09 103 ALA A N 1
ATOM 809 C CA . ALA A 1 103 ? -39.835 -3.905 8.009 1.00 43.09 103 ALA A CA 1
ATOM 810 C C . ALA A 1 103 ? -40.907 -4.959 8.264 1.00 43.09 103 ALA A C 1
ATOM 812 O O . ALA A 1 103 ? -41.193 -5.784 7.398 1.00 43.09 103 ALA A O 1
ATOM 813 N N . ASP A 1 104 ? -41.357 -4.943 9.510 1.00 42.69 104 ASP A N 1
ATOM 814 C CA . ASP A 1 104 ? -42.500 -5.626 10.089 1.00 42.69 104 ASP A CA 1
ATOM 815 C C . ASP A 1 104 ? -43.623 -5.976 9.109 1.00 42.69 104 ASP A C 1
ATOM 817 O O . ASP A 1 104 ? -44.123 -5.138 8.355 1.00 42.69 104 ASP A O 1
ATOM 821 N N . THR A 1 105 ? -44.108 -7.205 9.232 1.00 43.72 105 THR A N 1
ATOM 822 C CA . THR A 1 105 ? -45.536 -7.514 9.373 1.00 43.72 105 THR A CA 1
ATOM 823 C C . THR A 1 105 ? -45.637 -8.745 10.263 1.00 43.72 105 THR A C 1
ATOM 825 O O . THR A 1 105 ? -46.543 -8.768 11.121 1.00 43.72 105 THR A O 1
#

Foldseek 3Di:
DDDPDDQAQEEEAEDADDPVSVVVCLVVLVVVCVVRVNHAYEYEYAPVCPVVQVVSVSHPYYDYHQDDPPDPSHDDDPVSNVVSVVVCCVVRPPDPPPPPPPDDD

Sequence (105 aa):
MNGPSKRIDRIVVVRALYLGDMLIAVPALRALRRRFPGAEMTLIGLPWAADLARRLGYVDRFLEFPGFPGIPEAPVEPERTEAFLVEARAVIWTWRSSSTATADT

pLDDT: mean 83.33, std 16.14, range [42.69, 96.06]

Secondary structure (DSSP, 8-state):
---------EEEEEE-S-HHHHHHHHHHHHHHHHH-TTSEEEEEE-GGGHHHHHHHSS-SEEEE---BTTBTTS---HHHHHHHHHHHHHHHH------------